Protein AF-A0A7J4RS84-F1 (afdb_monomer)

Sequence (59 aa):
MEKLDGWLVLDGYEDEPAAFGVPNYVGFHIRYICGVLDERGIEYTYMTVDQWRRSFKSA

Secondary structure (DSSP, 8-state):
-----SEEEEEPBP-S--TTTPPP-B-STTHHHHHHHHHTT--EEEEEHHHHHHHH---

Solvent-accessible surface area (backbone atoms only — not comparable to full-atom values): 3896 Å² total; per-residue (Å²): 128,82,81,82,79,73,48,75,48,74,46,48,70,52,80,68,83,55,75,85,82,55,75,86,45,73,64,69,72,68,54,56,56,52,51,56,30,58,77,67,72,49,74,66,47,78,43,43,51,66,58,48,43,74,75,69,56,76,132

Mean predicted aligned error: 6.76 Å

Radius of gyration: 13.95 Å; Cα contacts (8 Å, |Δi|>4): 53; chains: 1; bounding box: 31×27×34 Å

Structure (mmCIF, N/CA/C/O backbone):
data_AF-A0A7J4RS84-F1
#
_entry.id   AF-A0A7J4RS84-F1
#
loop_
_atom_site.group_PDB
_atom_site.id
_atom_site.type_symbol
_atom_site.label_atom_id
_atom_site.label_alt_id
_atom_site.label_comp_id
_atom_site.label_asym_id
_atom_site.label_entity_id
_atom_site.label_seq_id
_atom_site.pdbx_PDB_ins_code
_atom_site.Cartn_x
_atom_site.Cartn_y
_atom_site.Cartn_z
_atom_site.occupancy
_atom_site.B_iso_or_equiv
_atom_site.auth_seq_id
_atom_site.auth_comp_id
_atom_site.auth_asym_id
_atom_site.auth_atom_id
_atom_site.pdbx_PDB_model_num
ATOM 1 N N . MET A 1 1 ? 1.018 15.555 14.448 1.00 54.84 1 MET A N 1
ATOM 2 C CA . MET A 1 1 ? 0.628 14.490 13.508 1.00 54.84 1 MET A CA 1
ATOM 3 C C . MET A 1 1 ? -0.390 13.659 14.251 1.00 54.84 1 MET A C 1
ATOM 5 O O . MET A 1 1 ? -0.037 13.161 15.314 1.00 54.84 1 MET A O 1
ATOM 9 N N . GLU A 1 2 ? -1.650 13.652 13.814 1.00 55.03 2 GLU A N 1
ATOM 10 C CA . GLU A 1 2 ? -2.644 12.767 14.431 1.00 55.03 2 GLU A CA 1
ATOM 11 C C . GLU A 1 2 ? -2.112 11.333 14.411 1.00 55.03 2 GLU A C 1
ATOM 13 O O . GLU A 1 2 ? -1.397 10.939 13.483 1.00 55.03 2 GLU A O 1
ATOM 18 N N . LYS A 1 3 ? -2.382 10.588 15.484 1.00 53.94 3 LYS A N 1
ATOM 19 C CA . LYS A 1 3 ? -2.055 9.169 15.535 1.00 53.94 3 LYS A CA 1
ATOM 20 C C . LYS A 1 3 ? -2.785 8.496 14.377 1.00 53.94 3 LYS A C 1
ATOM 22 O O . LYS A 1 3 ? -3.999 8.617 14.264 1.00 53.94 3 LYS A O 1
ATOM 27 N N . LEU A 1 4 ? -2.034 7.806 13.525 1.00 60.44 4 LEU A N 1
ATOM 28 C CA . LEU A 1 4 ? -2.605 6.851 12.585 1.00 60.44 4 LEU A CA 1
ATOM 29 C C . LEU A 1 4 ? -3.056 5.646 13.417 1.00 60.44 4 LEU A C 1
ATOM 31 O O . LEU A 1 4 ? -2.310 4.684 13.577 1.00 60.44 4 LEU A O 1
ATOM 35 N N . ASP A 1 5 ? -4.221 5.757 14.046 1.00 72.38 5 ASP A N 1
ATOM 36 C CA . ASP A 1 5 ? -4.857 4.628 14.710 1.00 72.38 5 ASP A CA 1
ATOM 37 C C . ASP A 1 5 ? -5.502 3.758 13.618 1.00 72.38 5 ASP A C 1
ATOM 39 O O . ASP A 1 5 ? -6.296 4.245 12.816 1.00 72.38 5 ASP A O 1
ATOM 43 N N . GLY A 1 6 ? -5.114 2.482 13.542 1.00 83.75 6 GLY A N 1
ATOM 44 C CA . GLY A 1 6 ? -5.639 1.528 12.557 1.00 83.75 6 GLY A CA 1
ATOM 45 C C . GLY A 1 6 ? -4.569 0.853 11.695 1.00 83.75 6 GLY A C 1
ATOM 46 O O . GLY A 1 6 ? -3.367 1.016 11.906 1.00 83.75 6 GLY A O 1
ATOM 47 N N . TRP A 1 7 ? -5.017 0.044 10.733 1.00 92.69 7 TRP A N 1
ATOM 48 C CA . TRP A 1 7 ? -4.138 -0.673 9.807 1.00 92.69 7 TRP A CA 1
ATOM 49 C C . TRP A 1 7 ? -3.732 0.214 8.627 1.00 92.69 7 TRP A C 1
ATOM 51 O O . TRP A 1 7 ? -4.555 0.933 8.061 1.00 92.69 7 TRP A O 1
ATOM 61 N N . LEU A 1 8 ? -2.467 0.121 8.215 1.00 92.69 8 LEU A N 1
ATOM 62 C CA . LEU A 1 8 ? -1.949 0.759 7.005 1.00 92.69 8 LEU A CA 1
ATOM 63 C C . LEU A 1 8 ? -1.496 -0.312 6.015 1.00 92.69 8 LEU A C 1
ATOM 65 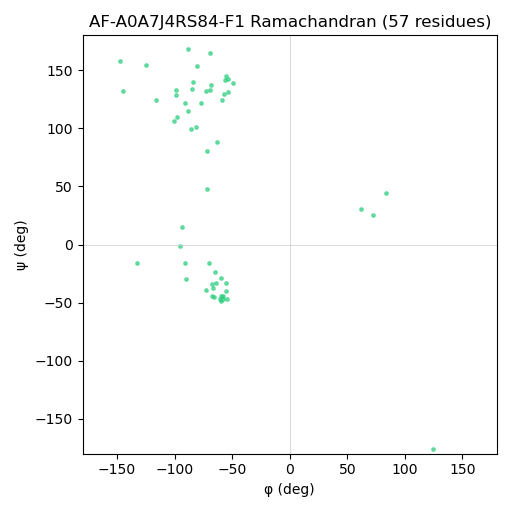O O . LEU A 1 8 ? -0.624 -1.123 6.325 1.00 92.69 8 LEU A O 1
ATOM 69 N N . VAL A 1 9 ? -2.044 -0.257 4.807 1.00 94.25 9 VAL A N 1
ATOM 70 C CA . VAL A 1 9 ? -1.558 -0.995 3.644 1.00 94.25 9 VAL A CA 1
ATOM 71 C C . VAL A 1 9 ? -0.741 -0.027 2.789 1.00 94.25 9 VAL A C 1
ATOM 73 O O . VAL A 1 9 ? -1.296 0.868 2.150 1.00 94.25 9 VAL A O 1
ATOM 76 N N . LEU A 1 10 ? 0.585 -0.182 2.815 1.00 93.00 10 LEU A N 1
ATOM 77 C CA . LEU A 1 10 ? 1.513 0.636 2.033 1.00 93.00 10 LEU A CA 1
ATOM 78 C C . LEU A 1 10 ? 1.919 -0.107 0.757 1.00 93.00 10 LEU A C 1
ATOM 80 O O . LEU A 1 10 ? 2.665 -1.081 0.813 1.00 93.00 10 LEU A O 1
ATOM 84 N N . ASP A 1 11 ? 1.435 0.378 -0.381 1.00 92.69 11 ASP A N 1
ATOM 85 C CA . ASP A 1 11 ? 1.673 -0.194 -1.700 1.00 92.69 11 ASP A CA 1
ATOM 86 C C . ASP A 1 11 ? 2.984 0.334 -2.304 1.00 92.69 11 ASP A C 1
ATOM 88 O O . ASP A 1 11 ? 3.078 1.475 -2.777 1.00 92.69 11 ASP A O 1
ATOM 92 N N . GLY A 1 12 ? 4.023 -0.489 -2.178 1.00 90.62 12 GLY A N 1
ATOM 93 C CA . GLY A 1 12 ? 5.378 -0.218 -2.637 1.00 90.62 12 GLY A CA 1
ATOM 94 C C . GLY A 1 12 ? 5.628 -0.640 -4.082 1.00 90.62 12 GLY A C 1
ATOM 95 O O . GLY A 1 12 ? 4.854 -1.366 -4.695 1.00 90.62 12 GLY A O 1
ATOM 96 N N . TYR A 1 13 ? 6.765 -0.201 -4.616 1.00 88.19 13 TYR A N 1
ATOM 97 C CA . TYR A 1 13 ? 7.264 -0.752 -5.870 1.00 88.19 13 TYR A CA 1
ATOM 98 C C . TYR A 1 13 ? 7.714 -2.197 -5.659 1.00 88.19 13 TYR A C 1
ATOM 100 O O . TYR A 1 13 ? 8.417 -2.490 -4.689 1.00 88.19 13 TYR A O 1
ATOM 108 N N . GLU A 1 14 ? 7.302 -3.080 -6.560 1.00 78.75 14 GLU A N 1
ATOM 109 C CA . GLU A 1 14 ? 7.703 -4.482 -6.551 1.00 78.7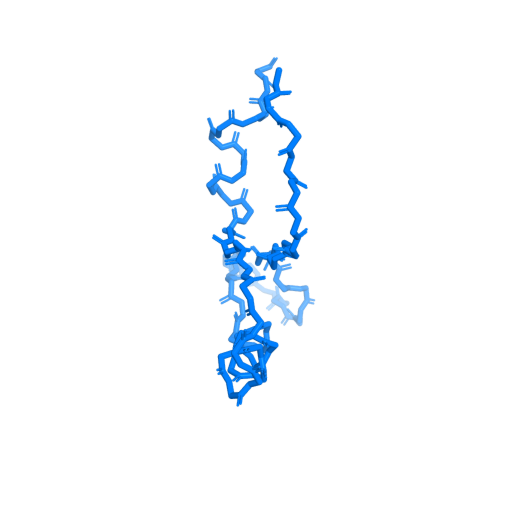5 14 GLU A CA 1
ATOM 110 C C . GLU A 1 14 ? 9.051 -4.637 -7.271 1.00 78.75 14 GLU A C 1
ATOM 112 O O . GLU A 1 14 ? 9.256 -4.068 -8.343 1.00 78.75 14 GLU A O 1
ATOM 117 N N . ASP A 1 15 ? 9.970 -5.388 -6.661 1.00 71.19 15 ASP A N 1
ATOM 118 C CA . ASP A 1 15 ? 11.304 -5.700 -7.207 1.00 71.19 15 ASP A CA 1
ATOM 119 C C . ASP A 1 15 ? 11.304 -7.035 -7.980 1.00 71.19 15 ASP A C 1
ATOM 121 O O . ASP A 1 15 ? 12.358 -7.612 -8.249 1.00 71.19 15 ASP A O 1
ATOM 125 N N . GLU A 1 16 ? 10.118 -7.566 -8.330 1.00 65.00 16 GLU A N 1
ATOM 126 C CA . GLU A 1 16 ? 10.027 -8.654 -9.313 1.00 65.00 16 GLU A CA 1
ATOM 127 C C . GLU A 1 16 ? 10.837 -8.257 -10.544 1.00 65.00 16 GLU A C 1
ATOM 129 O O . GLU A 1 16 ? 10.790 -7.083 -10.917 1.00 65.00 16 GLU A O 1
ATOM 134 N N . PRO A 1 17 ? 11.606 -9.184 -11.152 1.00 59.44 17 PRO A N 1
ATOM 135 C CA . PRO A 1 17 ? 12.762 -8.848 -11.962 1.00 59.44 17 PRO A CA 1
ATOM 136 C C . PRO A 1 17 ? 12.343 -8.032 -13.182 1.00 59.44 17 PRO A C 1
ATOM 138 O O . PRO A 1 17 ? 12.172 -8.549 -14.283 1.00 59.44 17 PRO A O 1
ATOM 141 N N . ALA A 1 18 ? 12.301 -6.716 -13.008 1.00 55.25 18 ALA A N 1
ATOM 142 C CA . ALA A 1 18 ? 12.360 -5.710 -14.045 1.00 55.25 18 ALA A CA 1
ATOM 143 C C . ALA A 1 18 ? 13.798 -5.675 -14.584 1.00 55.25 18 ALA A C 1
ATOM 145 O O . ALA A 1 18 ? 14.434 -4.627 -14.709 1.00 55.25 18 ALA A O 1
ATOM 146 N N . ALA A 1 19 ? 14.354 -6.851 -14.886 1.00 52.66 19 ALA A N 1
ATOM 147 C CA . ALA A 1 19 ? 15.545 -6.956 -15.693 1.00 52.66 19 ALA A CA 1
ATOM 148 C C . ALA A 1 19 ? 15.225 -6.263 -17.026 1.00 52.66 19 ALA A C 1
ATOM 150 O O . ALA A 1 19 ? 14.199 -6.547 -17.638 1.00 52.66 19 ALA A O 1
ATOM 151 N N . PHE A 1 20 ? 16.109 -5.355 -17.451 1.00 52.97 20 PHE A N 1
ATOM 152 C CA . PHE A 1 20 ? 16.008 -4.536 -18.671 1.00 52.97 20 PHE A CA 1
ATOM 153 C C . PHE A 1 20 ? 15.180 -3.238 -18.603 1.00 52.97 20 PHE A C 1
ATOM 155 O O . PHE A 1 20 ? 14.489 -2.892 -19.556 1.00 52.97 20 PHE A O 1
ATOM 162 N N . GLY A 1 21 ? 15.337 -2.438 -17.541 1.00 63.25 21 GLY A N 1
ATOM 163 C CA . GLY A 1 21 ? 14.990 -1.006 -17.603 1.00 63.25 21 GLY A CA 1
ATOM 164 C C . GLY A 1 21 ? 13.489 -0.713 -17.644 1.00 63.25 21 GLY A C 1
ATOM 165 O O . GLY A 1 21 ? 13.076 0.331 -18.154 1.00 63.25 21 GLY A O 1
ATOM 166 N N . VAL A 1 22 ? 12.678 -1.629 -17.111 1.00 66.88 22 VAL A N 1
ATOM 167 C CA . VAL A 1 22 ? 11.241 -1.411 -16.944 1.00 66.88 22 VAL A CA 1
ATOM 168 C C . VAL A 1 22 ? 11.041 -0.409 -15.801 1.00 66.88 22 VAL A C 1
ATOM 170 O O . VAL A 1 22 ? 11.674 -0.556 -14.753 1.00 66.88 22 VAL A O 1
ATOM 173 N N . PRO A 1 23 ? 10.208 0.631 -15.978 1.00 70.56 23 PRO A N 1
ATOM 174 C CA . PRO A 1 23 ? 9.890 1.555 -14.899 1.00 70.56 23 PRO A CA 1
ATOM 175 C C . PRO A 1 23 ? 9.337 0.817 -13.678 1.00 70.56 23 PRO A C 1
ATOM 177 O O . PRO A 1 23 ? 8.585 -0.147 -13.827 1.00 70.56 23 PRO A O 1
ATOM 180 N N . ASN A 1 24 ? 9.669 1.307 -12.480 1.00 72.56 24 ASN A N 1
ATOM 181 C CA . ASN A 1 24 ? 9.091 0.786 -11.245 1.00 72.56 24 ASN A CA 1
ATOM 182 C C . ASN A 1 24 ? 7.559 0.812 -11.346 1.00 72.56 24 ASN A C 1
ATOM 184 O O . ASN A 1 24 ? 6.980 1.843 -11.701 1.00 72.56 24 ASN A O 1
ATOM 188 N N . TYR A 1 25 ? 6.911 -0.299 -11.013 1.00 74.75 25 TYR A N 1
ATOM 189 C CA . TYR A 1 25 ? 5.459 -0.406 -11.015 1.00 74.75 25 TYR A CA 1
ATOM 190 C C . TYR A 1 25 ? 4.954 -0.870 -9.655 1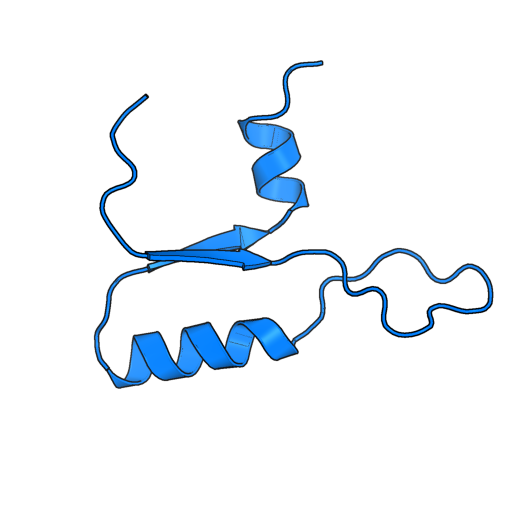.00 74.75 25 TYR A C 1
ATOM 192 O O . TYR A 1 25 ? 5.662 -1.488 -8.860 1.00 74.75 25 TYR A O 1
ATOM 200 N N . VAL A 1 26 ? 3.711 -0.503 -9.390 1.00 81.75 26 VAL A N 1
ATOM 201 C CA . VAL A 1 26 ? 2.958 -0.940 -8.225 1.00 81.75 26 VAL A CA 1
ATOM 202 C C . VAL A 1 26 ? 2.254 -2.244 -8.600 1.00 81.75 26 VAL A C 1
ATOM 204 O O . VAL A 1 26 ? 1.41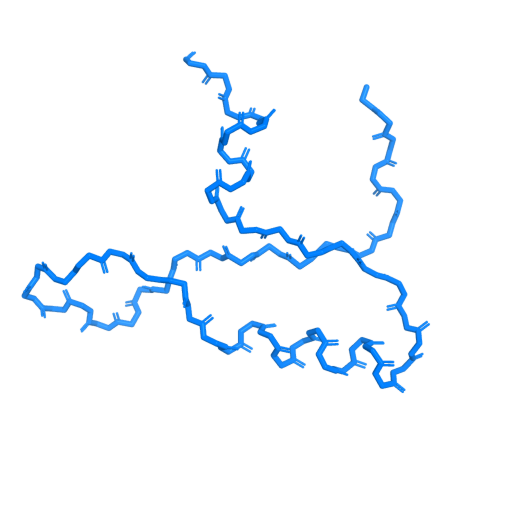9 -2.255 -9.511 1.00 81.75 26 VAL A O 1
ATOM 207 N N . GLY A 1 27 ? 2.641 -3.338 -7.946 1.00 80.31 27 GLY A N 1
ATOM 208 C CA . GLY A 1 27 ? 2.072 -4.667 -8.162 1.00 80.31 27 GLY A CA 1
ATOM 209 C C . GLY A 1 27 ? 0.628 -4.778 -7.665 1.00 80.31 27 GLY A C 1
ATOM 210 O O . GLY A 1 27 ? 0.132 -3.945 -6.909 1.00 80.31 27 GLY A O 1
ATOM 211 N N . PHE A 1 28 ? -0.089 -5.823 -8.081 1.00 85.06 28 PHE A N 1
ATOM 212 C CA . PHE A 1 28 ? -1.464 -6.057 -7.612 1.00 85.06 28 PHE A CA 1
ATOM 213 C C . PHE A 1 28 ? -1.529 -6.939 -6.357 1.00 85.06 28 PHE A C 1
ATOM 215 O O . PHE A 1 28 ? -2.560 -6.942 -5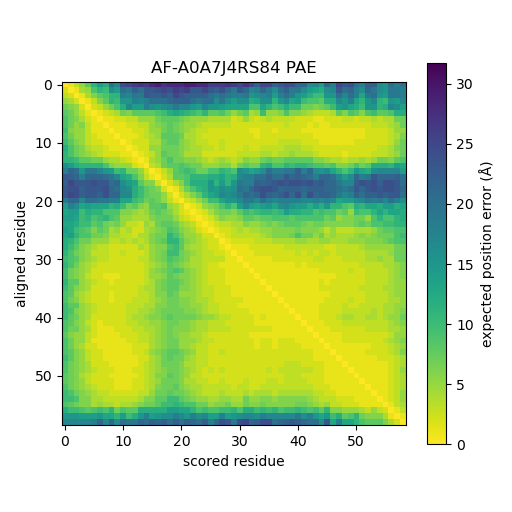.685 1.00 85.06 28 PHE A O 1
ATOM 222 N N . HIS A 1 29 ? -0.452 -7.659 -6.017 1.00 89.12 29 HIS A N 1
ATOM 223 C CA . HIS A 1 29 ? -0.421 -8.635 -4.923 1.00 89.12 29 HIS A CA 1
ATOM 224 C C . HIS A 1 29 ? -0.845 -8.046 -3.574 1.00 89.12 29 HIS A C 1
ATOM 226 O O . HIS A 1 29 ? -1.609 -8.664 -2.832 1.00 89.12 29 HIS A O 1
ATOM 232 N N . ILE A 1 30 ? -0.422 -6.818 -3.267 1.00 89.62 30 ILE A N 1
ATOM 233 C CA . ILE A 1 30 ? -0.763 -6.174 -1.995 1.00 89.62 30 ILE A CA 1
ATOM 234 C C . ILE A 1 30 ? -2.266 -5.891 -1.852 1.00 89.62 30 ILE A C 1
ATOM 236 O O . ILE A 1 30 ? -2.788 -5.864 -0.739 1.00 89.62 30 ILE A O 1
ATOM 240 N N . ARG A 1 31 ? -3.000 -5.772 -2.966 1.00 90.69 31 ARG A N 1
ATOM 241 C CA . ARG A 1 31 ? -4.456 -5.557 -2.957 1.00 90.69 31 ARG A CA 1
ATOM 242 C C . ARG A 1 31 ? -5.228 -6.787 -2.485 1.00 90.69 31 ARG A C 1
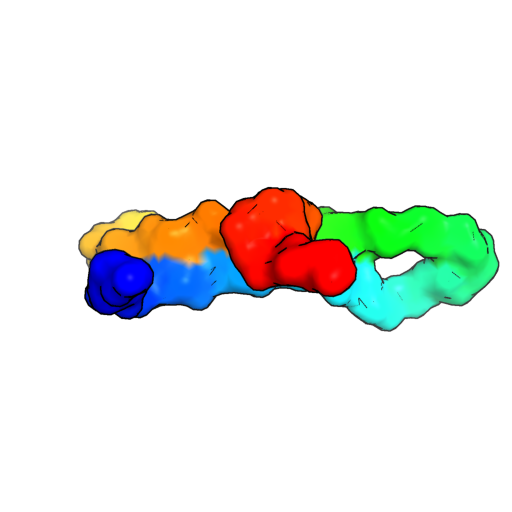ATOM 244 O O . ARG A 1 31 ? -6.381 -6.652 -2.090 1.00 90.69 31 ARG A O 1
ATOM 251 N N . TYR A 1 32 ? -4.608 -7.968 -2.457 1.00 95.12 32 TYR A N 1
ATOM 252 C CA . TYR A 1 32 ? -5.210 -9.145 -1.828 1.00 95.12 32 TYR A CA 1
ATOM 253 C C . TYR A 1 32 ? -5.396 -8.953 -0.322 1.00 95.12 32 TYR A C 1
ATOM 255 O O . TYR A 1 32 ? -6.388 -9.415 0.233 1.00 95.12 32 TYR A O 1
ATOM 263 N N . ILE A 1 33 ? -4.497 -8.210 0.331 1.00 94.12 33 ILE A N 1
ATOM 264 C CA . ILE A 1 33 ? -4.645 -7.852 1.745 1.00 94.12 33 ILE A CA 1
ATOM 265 C C . ILE A 1 33 ? -5.863 -6.942 1.919 1.00 94.12 33 ILE A C 1
ATOM 267 O O . ILE A 1 33 ? -6.680 -7.205 2.796 1.00 94.12 33 ILE A O 1
ATOM 271 N N . CYS A 1 34 ? -6.025 -5.932 1.055 1.00 95.69 34 CYS A N 1
ATOM 272 C CA . CYS A 1 34 ? -7.207 -5.065 1.049 1.00 95.69 34 CYS A CA 1
ATOM 273 C C . CYS A 1 34 ? -8.503 -5.880 0.940 1.00 95.69 34 CYS A C 1
ATOM 275 O O . CYS A 1 34 ? -9.398 -5.699 1.755 1.00 95.69 34 CYS A O 1
ATOM 277 N N . GLY A 1 35 ? -8.557 -6.845 0.014 1.00 96.50 35 GLY A N 1
ATOM 278 C CA . GLY A 1 35 ? -9.715 -7.731 -0.136 1.00 96.50 35 GLY A CA 1
ATOM 279 C C . GLY A 1 35 ? -10.044 -8.521 1.135 1.00 96.50 35 GLY A C 1
ATOM 280 O O . GLY A 1 35 ? -11.197 -8.566 1.547 1.00 96.50 35 GLY A O 1
ATOM 281 N N . VAL A 1 36 ? -9.038 -9.084 1.815 1.00 96.62 36 VAL A N 1
ATOM 282 C CA . VAL A 1 36 ? -9.246 -9.807 3.086 1.00 96.62 36 VAL A CA 1
ATOM 283 C C . VAL A 1 36 ? -9.708 -8.874 4.211 1.00 96.62 36 VAL A C 1
ATOM 285 O O . VAL A 1 36 ? -10.510 -9.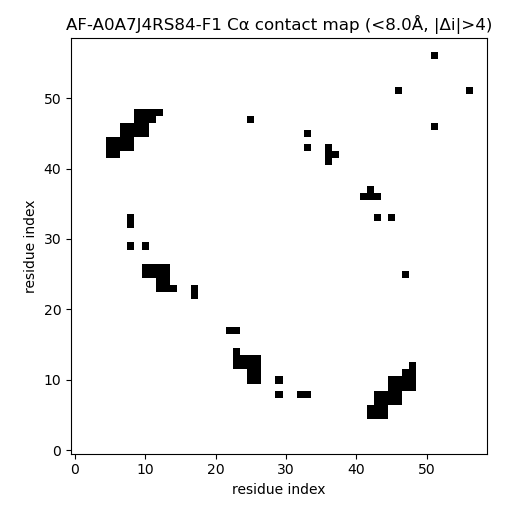277 5.054 1.00 96.62 36 VAL A O 1
ATOM 288 N N . LEU A 1 37 ? -9.189 -7.645 4.262 1.00 95.88 37 LEU A N 1
ATOM 289 C CA . LEU A 1 37 ? -9.601 -6.647 5.250 1.00 95.88 37 LEU A CA 1
ATOM 290 C C . LEU A 1 37 ? -11.053 -6.209 5.012 1.00 95.88 37 LEU A C 1
ATOM 292 O O . LEU A 1 37 ? -11.833 -6.197 5.966 1.00 95.88 37 LEU A O 1
ATOM 296 N N . ASP A 1 38 ? -11.427 -5.963 3.754 1.00 96.06 38 ASP A N 1
ATOM 297 C CA . ASP A 1 38 ? -12.798 -5.651 3.338 1.00 96.06 38 ASP A CA 1
ATOM 298 C C . ASP A 1 38 ? -13.763 -6.797 3.695 1.00 96.06 38 ASP A C 1
ATOM 300 O O . ASP A 1 38 ? -14.788 -6.567 4.336 1.00 96.06 38 ASP A O 1
ATOM 304 N N . GLU A 1 39 ? -13.416 -8.048 3.363 1.00 98.12 39 GLU A N 1
ATOM 305 C CA . GLU A 1 39 ? -14.222 -9.242 3.680 1.00 98.12 39 GLU A CA 1
ATOM 306 C C . GLU A 1 39 ? -14.456 -9.431 5.185 1.00 98.12 39 GLU A C 1
ATOM 308 O O . GLU A 1 39 ? -15.466 -10.004 5.599 1.00 98.12 39 GLU A O 1
ATOM 313 N N . ARG A 1 40 ? -13.526 -8.957 6.018 1.00 96.69 40 ARG A N 1
ATOM 314 C CA . ARG A 1 40 ? -13.607 -9.042 7.482 1.00 96.69 40 ARG A CA 1
ATOM 315 C C . ARG A 1 40 ? -14.177 -7.785 8.137 1.00 96.69 40 ARG A C 1
ATOM 317 O O . ARG A 1 40 ? -14.301 -7.771 9.361 1.00 96.69 40 ARG A O 1
ATOM 324 N N . GLY A 1 41 ? -14.507 -6.748 7.364 1.00 95.88 41 GLY A N 1
ATOM 325 C CA . GLY A 1 41 ? -14.969 -5.462 7.889 1.00 95.88 41 GLY A CA 1
ATOM 326 C C . GLY A 1 41 ? -13.932 -4.756 8.769 1.00 95.88 41 GLY A C 1
ATOM 327 O O . GLY A 1 41 ? -14.298 -4.079 9.726 1.00 95.88 41 GLY A O 1
ATOM 328 N N . ILE A 1 42 ? -12.640 -4.960 8.496 1.00 95.19 42 ILE A N 1
ATOM 329 C CA . ILE A 1 42 ? -11.544 -4.320 9.229 1.00 95.19 42 ILE A CA 1
ATOM 330 C C . ILE A 1 42 ? -11.191 -3.022 8.511 1.00 95.19 42 ILE A C 1
ATOM 332 O O . ILE A 1 42 ? -10.808 -3.053 7.347 1.00 95.19 42 ILE A O 1
ATOM 336 N N . GLU A 1 43 ? -11.272 -1.890 9.207 1.00 94.56 43 GLU A N 1
ATOM 337 C CA . GLU A 1 43 ? -10.868 -0.603 8.639 1.00 94.56 43 GLU A CA 1
ATOM 338 C C . GLU A 1 43 ? -9.350 -0.527 8.429 1.00 94.56 43 GLU A C 1
ATOM 340 O O . GLU A 1 43 ? -8.548 -0.912 9.289 1.00 94.56 43 GLU A O 1
ATOM 345 N N . TYR A 1 44 ? -8.953 0.012 7.277 1.00 94.56 44 TYR A N 1
ATOM 346 C CA . TYR A 1 44 ? -7.562 0.264 6.927 1.00 94.56 44 TYR A CA 1
ATOM 347 C C . TYR A 1 44 ? -7.437 1.501 6.047 1.00 94.56 44 TYR A C 1
ATOM 349 O O . TYR A 1 44 ? -8.361 1.908 5.344 1.00 94.56 44 TYR A O 1
ATOM 357 N N . THR A 1 45 ? -6.243 2.079 6.056 1.00 93.56 45 THR A N 1
ATOM 358 C CA . THR A 1 45 ? -5.827 3.074 5.072 1.00 93.56 45 THR A CA 1
ATOM 359 C C . THR A 1 45 ? -4.978 2.390 4.015 1.00 93.56 45 THR A C 1
ATOM 361 O O . THR A 1 45 ? -4.005 1.715 4.343 1.00 93.56 45 THR A O 1
ATOM 364 N N . TYR A 1 46 ? -5.312 2.590 2.745 1.00 93.81 46 TYR A N 1
ATOM 365 C CA . TYR A 1 46 ? -4.453 2.219 1.625 1.00 93.81 46 TYR A CA 1
ATOM 366 C C . TYR A 1 46 ? -3.693 3.448 1.124 1.00 93.81 46 TYR A C 1
ATOM 368 O O . TYR A 1 46 ? -4.277 4.514 0.920 1.00 93.81 46 TYR A O 1
ATOM 376 N N . MET A 1 47 ? -2.390 3.300 0.910 1.00 93.06 47 MET A N 1
ATOM 377 C CA . MET A 1 47 ? -1.525 4.376 0.436 1.00 93.06 47 MET A CA 1
ATOM 378 C C . MET A 1 47 ? -0.455 3.817 -0.493 1.00 93.06 47 MET A C 1
ATOM 380 O O . MET A 1 47 ? 0.226 2.866 -0.143 1.00 93.06 47 MET A O 1
ATOM 384 N N . THR A 1 48 ? -0.251 4.437 -1.652 1.00 92.56 48 THR A N 1
ATOM 385 C CA . THR A 1 48 ? 0.892 4.123 -2.528 1.00 92.56 48 THR A CA 1
ATOM 386 C C . THR A 1 48 ? 2.165 4.813 -2.048 1.00 92.56 48 THR A C 1
ATOM 388 O O . THR A 1 48 ? 2.121 5.903 -1.469 1.00 92.56 48 THR A O 1
ATOM 391 N N . VAL A 1 49 ? 3.325 4.235 -2.360 1.00 91.19 49 VAL A N 1
ATOM 392 C CA . VAL A 1 49 ? 4.636 4.824 -2.051 1.00 91.19 49 VAL A CA 1
ATOM 393 C C . VAL A 1 49 ? 4.796 6.235 -2.624 1.00 91.19 49 VAL A C 1
ATOM 395 O O . VAL A 1 49 ? 5.403 7.094 -1.986 1.00 91.19 49 VAL A O 1
ATOM 398 N N . ASP A 1 50 ? 4.198 6.535 -3.778 1.00 91.00 50 ASP A N 1
ATOM 399 C CA . ASP A 1 50 ? 4.238 7.879 -4.358 1.00 91.00 50 ASP A CA 1
ATOM 400 C C . ASP A 1 50 ? 3.363 8.880 -3.600 1.00 91.00 50 ASP A C 1
ATOM 402 O O . ASP A 1 50 ? 3.768 10.030 -3.420 1.00 91.00 50 ASP A O 1
ATOM 406 N N . GLN A 1 51 ? 2.178 8.466 -3.137 1.00 91.88 51 GLN A N 1
ATOM 407 C CA . GLN A 1 51 ? 1.350 9.293 -2.252 1.00 91.88 51 GLN A CA 1
ATOM 408 C C . GLN A 1 51 ? 2.102 9.590 -0.958 1.00 91.88 51 GLN A C 1
ATOM 410 O O . GLN A 1 51 ? 2.214 10.753 -0.576 1.00 91.88 51 GLN A O 1
ATOM 415 N N . TRP A 1 52 ? 2.700 8.565 -0.347 1.00 92.12 52 TRP A N 1
ATOM 416 C CA . TRP A 1 52 ? 3.496 8.736 0.861 1.00 92.12 52 TRP A CA 1
ATOM 417 C C . TRP A 1 52 ? 4.654 9.717 0.642 1.00 92.12 52 TRP A C 1
ATOM 419 O O . TRP A 1 52 ? 4.832 10.659 1.413 1.00 92.12 52 TRP A O 1
ATOM 429 N N . ARG A 1 53 ? 5.405 9.560 -0.458 1.00 90.94 53 ARG A N 1
ATOM 430 C CA . ARG A 1 53 ? 6.520 10.455 -0.805 1.00 90.94 53 ARG A CA 1
ATOM 431 C C . ARG A 1 53 ? 6.064 11.900 -0.969 1.00 90.94 53 ARG A C 1
ATOM 433 O O . ARG A 1 53 ? 6.730 12.788 -0.457 1.00 90.94 53 ARG A O 1
ATOM 440 N N . ARG A 1 54 ? 4.943 12.147 -1.651 1.00 91.31 54 ARG A N 1
ATOM 441 C CA . ARG A 1 54 ? 4.417 13.511 -1.833 1.00 91.31 54 ARG A CA 1
ATOM 442 C C . ARG A 1 54 ? 3.933 14.142 -0.530 1.00 91.31 54 ARG A C 1
ATOM 444 O O . ARG A 1 54 ? 4.034 15.353 -0.383 1.00 91.31 54 ARG A O 1
ATOM 451 N N . SER A 1 55 ? 3.390 13.342 0.382 1.00 89.81 55 SER A N 1
ATOM 452 C CA . SER A 1 55 ? 2.775 13.839 1.614 1.00 89.81 55 SER A CA 1
ATOM 453 C C . SER A 1 55 ? 3.747 13.963 2.789 1.00 89.81 55 SER A C 1
ATOM 455 O O . SER A 1 55 ? 3.532 14.816 3.645 1.00 89.81 55 SER A O 1
ATOM 457 N N . PHE A 1 56 ? 4.795 13.134 2.851 1.00 86.75 56 PHE A N 1
ATOM 458 C CA . PHE A 1 56 ? 5.621 12.994 4.059 1.00 86.75 56 PHE A CA 1
ATOM 459 C C . PHE A 1 56 ? 7.129 13.041 3.823 1.00 86.75 56 PHE A C 1
ATOM 461 O O . PHE A 1 56 ? 7.879 13.225 4.782 1.00 86.75 56 PHE A O 1
ATOM 468 N N . LYS A 1 57 ? 7.606 12.880 2.583 1.00 82.00 57 LYS A N 1
ATOM 469 C CA . LYS A 1 57 ? 9.036 13.017 2.309 1.00 82.00 57 LYS A CA 1
ATOM 470 C C . LYS A 1 57 ? 9.369 14.503 2.180 1.00 82.00 57 LYS A C 1
ATOM 472 O O . LYS A 1 57 ? 9.113 15.110 1.143 1.00 82.00 57 LYS A O 1
ATOM 477 N N . SER A 1 58 ? 9.941 15.072 3.238 1.00 69.75 58 SER A N 1
ATOM 478 C CA . SER A 1 58 ? 1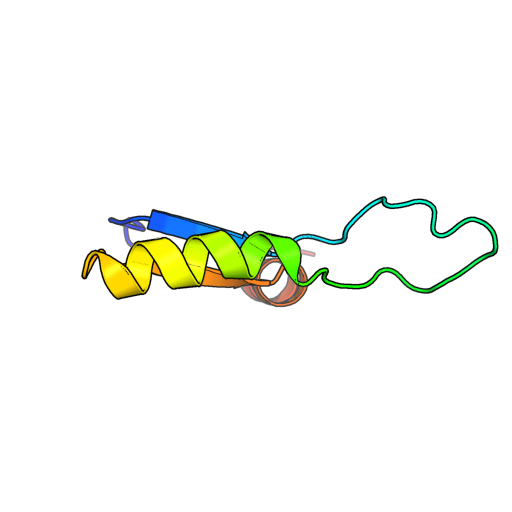0.608 16.375 3.182 1.00 69.75 58 SER A CA 1
ATOM 479 C C . SER A 1 58 ? 11.701 16.347 2.110 1.00 69.75 58 SER A C 1
ATOM 481 O O . SER A 1 58 ? 12.360 15.315 1.942 1.00 69.75 58 SER A O 1
ATOM 483 N N . ALA A 1 59 ? 11.851 17.455 1.379 1.00 64.06 59 ALA A N 1
ATOM 484 C CA . ALA A 1 59 ? 12.923 17.636 0.399 1.00 64.06 59 ALA A CA 1
ATOM 485 C C . ALA A 1 59 ? 14.311 17.481 1.037 1.00 64.06 59 ALA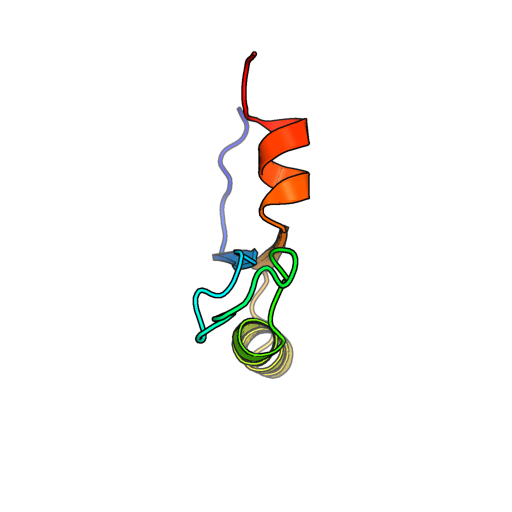 A C 1
ATOM 487 O O . ALA A 1 59 ? 14.473 17.924 2.198 1.00 64.06 59 ALA A O 1
#

pLDDT: mean 82.76, std 14.24, range [52.66, 98.12]

Foldseek 3Di:
DPPPPFAEQEFEFDVPPPPPDDPTDGDCVSCVVVVVCVVVVGDYDYYYPVRCCVPPVDD